Protein AF-A0ABD2IGC0-F1 (afdb_monomer_lite)

Foldseek 3Di:
DLVLLVVLCVVCVCQLDPPDPDPVSVVSNVVSLVVSQVVVCVVVVHDDDSVVSVVSVVVSVVVVVVVVVVVVCVVVVPDDPDDPPPPPDPDDD

Secondary structure (DSSP, 8-state):
-HHHHHHHHHHTHHHHS-S---HHHHHHHHHHHHHHHHHHHHHHT----HHHHHHHHHHHHHHHHHHHHHHHHHHHT-S--------------

InterPro domains:
  IPR044822 Myb/SANT-like DNA-binding domain 4 [PF13837] (19-75)

pLDDT: mean 82.92, std 15.6, range [43.78, 96.56]

Structure (mmCIF, N/CA/C/O backbone):
data_AF-A0ABD2IGC0-F1
#
_entry.id   AF-A0ABD2IGC0-F1
#
loop_
_atom_site.group_PDB
_atom_site.id
_atom_site.type_symbol
_atom_site.label_atom_id
_atom_site.label_alt_id
_atom_site.label_comp_id
_atom_site.label_asym_id
_atom_site.label_entity_id
_atom_site.label_seq_id
_atom_site.pdbx_PDB_ins_code
_atom_site.Cartn_x
_atom_site.Cartn_y
_atom_site.Cartn_z
_atom_site.occupancy
_atom_site.B_iso_or_equiv
_atom_site.auth_seq_id
_atom_site.auth_comp_id
_atom_site.auth_asym_id
_atom_site.auth_atom_id
_atom_site.pdbx_PDB_model_num
ATOM 1 N N . MET A 1 1 ? 3.315 -10.832 7.303 1.00 79.62 1 MET A N 1
ATOM 2 C CA . MET A 1 1 ? 2.933 -9.415 7.112 1.00 79.62 1 MET A CA 1
ATOM 3 C C . MET A 1 1 ? 3.066 -8.932 5.661 1.00 79.62 1 MET A C 1
ATOM 5 O O . MET A 1 1 ? 2.046 -8.639 5.060 1.00 79.62 1 MET A O 1
ATOM 9 N N . SER A 1 2 ? 4.261 -8.867 5.052 1.00 84.44 2 SER A N 1
ATOM 10 C CA . SER A 1 2 ? 4.463 -8.220 3.731 1.00 84.44 2 SER A CA 1
ATOM 11 C C . SER A 1 2 ? 3.601 -8.761 2.580 1.00 84.44 2 SER A C 1
ATOM 13 O O . SER A 1 2 ? 3.058 -7.982 1.802 1.00 84.44 2 SER A O 1
ATOM 15 N N . ARG A 1 3 ? 3.440 -10.089 2.483 1.00 90.12 3 ARG A N 1
ATOM 16 C CA . ARG A 1 3 ? 2.591 -10.728 1.462 1.00 90.12 3 ARG A CA 1
ATOM 17 C C . ARG A 1 3 ? 1.106 -10.406 1.656 1.00 90.12 3 ARG A C 1
ATOM 19 O O . ARG A 1 3 ? 0.433 -10.093 0.683 1.00 90.12 3 ARG A O 1
ATOM 26 N N . ALA A 1 4 ? 0.624 -10.444 2.898 1.00 91.25 4 ALA A N 1
ATOM 27 C CA . ALA A 1 4 ? -0.757 -10.103 3.239 1.00 91.25 4 ALA A CA 1
ATOM 28 C C . ALA A 1 4 ? -1.060 -8.627 2.946 1.00 91.25 4 ALA A C 1
ATOM 30 O O . ALA A 1 4 ? -2.072 -8.324 2.327 1.00 91.25 4 ALA A O 1
ATOM 31 N N . LEU A 1 5 ? -0.129 -7.721 3.277 1.00 92.94 5 LEU A N 1
ATOM 32 C CA . LEU A 1 5 ? -0.228 -6.306 2.910 1.00 92.94 5 LEU A CA 1
ATOM 33 C C . LEU A 1 5 ? -0.351 -6.132 1.389 1.00 92.94 5 LEU A C 1
ATOM 35 O O . LEU A 1 5 ? -1.250 -5.445 0.922 1.00 92.94 5 LEU A O 1
ATOM 39 N N . ALA A 1 6 ? 0.517 -6.781 0.608 1.00 93.69 6 ALA A N 1
ATOM 40 C CA . ALA A 1 6 ? 0.460 -6.696 -0.851 1.00 93.69 6 ALA A CA 1
ATOM 41 C C . ALA A 1 6 ? -0.845 -7.267 -1.435 1.00 93.69 6 ALA A C 1
ATOM 43 O O . ALA A 1 6 ? -1.365 -6.711 -2.401 1.00 93.69 6 ALA A O 1
ATOM 44 N N . GLN A 1 7 ? -1.376 -8.349 -0.856 1.00 94.31 7 GLN A N 1
ATOM 45 C CA . GLN A 1 7 ? -2.646 -8.939 -1.279 1.00 94.31 7 GLN A CA 1
ATOM 46 C C . GLN A 1 7 ? -3.821 -8.003 -0.978 1.00 94.31 7 GLN A C 1
ATOM 48 O O . GLN A 1 7 ? -4.540 -7.637 -1.896 1.00 94.31 7 GLN A O 1
ATOM 53 N N . LYS A 1 8 ? -3.944 -7.506 0.256 1.00 94.12 8 LYS A N 1
ATOM 54 C CA . LYS A 1 8 ? -5.020 -6.577 0.635 1.00 94.12 8 LYS A CA 1
ATOM 55 C C . LYS A 1 8 ? -4.985 -5.276 -0.169 1.00 94.12 8 LYS A C 1
ATOM 57 O O . LYS A 1 8 ? -6.033 -4.761 -0.547 1.00 94.12 8 LYS A O 1
ATOM 62 N N . VAL A 1 9 ? -3.790 -4.760 -0.477 1.00 94.12 9 VAL A N 1
ATOM 63 C CA . VAL A 1 9 ? -3.635 -3.590 -1.360 1.00 94.12 9 VAL A CA 1
ATOM 64 C C . VAL A 1 9 ? -4.107 -3.889 -2.785 1.00 94.12 9 VAL A C 1
ATOM 66 O O . VAL A 1 9 ? -4.664 -3.009 -3.433 1.00 94.12 9 VAL A O 1
ATOM 69 N N . ARG A 1 10 ? -3.889 -5.110 -3.287 1.00 93.62 10 ARG A N 1
ATOM 70 C CA . ARG A 1 10 ? -4.401 -5.538 -4.595 1.00 93.62 10 ARG A CA 1
ATOM 71 C C . ARG A 1 10 ? -5.925 -5.639 -4.584 1.00 93.62 10 ARG A C 1
ATOM 73 O O . ARG A 1 10 ? -6.552 -5.144 -5.512 1.00 93.62 10 ARG A O 1
ATOM 80 N N . ASP A 1 11 ? -6.492 -6.230 -3.539 1.00 94.38 11 ASP A N 1
ATOM 81 C CA . ASP A 1 11 ? -7.937 -6.445 -3.424 1.00 94.38 11 ASP A CA 1
ATOM 82 C C . ASP A 1 11 ? -8.704 -5.115 -3.295 1.00 94.38 11 ASP A C 1
ATOM 84 O O . ASP A 1 11 ? -9.819 -4.997 -3.785 1.00 94.38 11 ASP A O 1
ATOM 88 N N . ASN A 1 12 ? -8.073 -4.085 -2.716 1.00 92.31 12 ASN A N 1
ATOM 89 C CA . ASN A 1 12 ? -8.644 -2.744 -2.535 1.00 92.31 12 ASN A CA 1
ATOM 90 C C . ASN A 1 12 ? -8.018 -1.693 -3.472 1.00 92.31 12 ASN A C 1
ATOM 92 O O . ASN A 1 12 ? -8.014 -0.497 -3.167 1.00 92.31 12 ASN A O 1
ATOM 96 N N . TYR A 1 13 ? -7.425 -2.115 -4.594 1.00 91.81 13 TYR A N 1
ATOM 97 C CA . TYR A 1 13 ? -6.589 -1.234 -5.417 1.00 91.81 13 TYR A CA 1
ATOM 98 C C . TYR A 1 13 ? -7.337 0.006 -5.918 1.00 91.81 13 TYR A C 1
ATOM 100 O O . TYR A 1 13 ? -6.789 1.107 -5.875 1.00 91.81 13 TYR A O 1
ATOM 108 N N . GLU A 1 14 ? -8.585 -0.158 -6.357 1.00 90.06 14 GLU A N 1
ATOM 109 C CA . GLU A 1 14 ? -9.401 0.937 -6.889 1.00 90.06 14 GLU A CA 1
ATOM 110 C C . GLU A 1 14 ? -9.779 1.972 -5.832 1.00 90.06 14 GLU A C 1
ATOM 112 O O . GLU A 1 14 ? -9.896 3.145 -6.163 1.00 90.06 14 GLU A O 1
ATOM 117 N N . GLU A 1 15 ? -9.929 1.572 -4.568 1.00 89.25 15 GLU A N 1
ATOM 118 C CA . GLU A 1 15 ? -10.241 2.487 -3.464 1.00 89.25 15 GLU A CA 1
ATOM 119 C C . GLU A 1 15 ? -8.995 3.198 -2.930 1.00 89.25 15 GLU A C 1
ATOM 121 O O . GLU A 1 15 ? -9.046 4.368 -2.540 1.00 89.25 15 GLU A O 1
ATOM 126 N N . LEU A 1 16 ? -7.852 2.507 -2.949 1.00 91.19 16 LEU A N 1
ATOM 127 C CA . LEU A 1 16 ? -6.567 3.041 -2.503 1.00 91.19 16 LEU A CA 1
ATOM 128 C C . LEU A 1 16 ? -5.940 3.978 -3.541 1.00 91.19 16 LEU A C 1
ATOM 130 O O . LEU A 1 16 ? -5.361 5.002 -3.164 1.00 91.19 16 LEU A O 1
ATOM 134 N N . PHE A 1 17 ? -6.068 3.638 -4.828 1.00 90.00 17 PHE A N 1
ATOM 135 C CA . PHE A 1 17 ? -5.533 4.384 -5.970 1.00 90.00 17 PHE A CA 1
ATOM 136 C C . PHE A 1 17 ? -6.576 4.670 -7.074 1.00 90.00 17 PHE A C 1
ATOM 138 O O . PHE A 1 17 ? -6.355 4.298 -8.231 1.00 90.00 17 PHE A O 1
ATOM 145 N N . PRO A 1 18 ? -7.696 5.350 -6.771 1.00 82.62 18 PRO A N 1
ATOM 146 C CA . PRO A 1 18 ? -8.672 5.682 -7.803 1.00 82.62 18 PRO A CA 1
ATOM 147 C C . PRO A 1 18 ? -8.119 6.647 -8.874 1.00 82.62 18 PRO A C 1
ATOM 149 O O . PRO A 1 18 ? -7.153 7.382 -8.664 1.00 82.62 18 PRO A O 1
ATOM 152 N N . GLN A 1 19 ? -8.751 6.667 -10.049 1.00 82.31 19 GLN A N 1
ATOM 153 C CA . GLN A 1 19 ? -8.304 7.493 -11.182 1.00 82.31 19 GLN A CA 1
ATOM 154 C C . GLN A 1 19 ? -8.802 8.953 -11.128 1.00 82.31 19 GLN A C 1
ATOM 156 O O . GLN A 1 19 ? -8.200 9.828 -11.754 1.00 82.31 19 GLN A O 1
ATOM 161 N N . SER A 1 20 ? -9.883 9.232 -10.388 1.00 80.56 20 SER A N 1
ATOM 162 C CA . SER A 1 20 ? -10.463 10.581 -10.249 1.00 80.56 20 SER A CA 1
ATOM 163 C C . SER A 1 20 ? -9.720 11.427 -9.204 1.00 80.56 20 SER A C 1
ATOM 165 O O . SER A 1 20 ? -9.221 10.907 -8.211 1.00 80.56 20 SER A O 1
ATOM 167 N N . LYS A 1 21 ? -9.674 12.752 -9.410 1.00 76.19 21 LYS A N 1
ATOM 168 C CA . LYS A 1 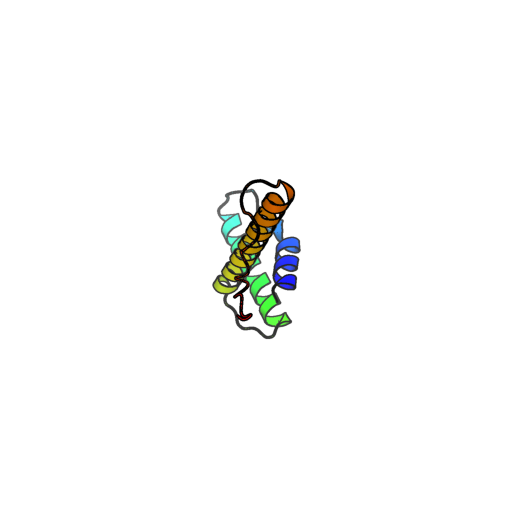21 ? -8.988 13.731 -8.537 1.00 76.19 21 LYS A CA 1
ATOM 169 C C . LYS A 1 21 ? -9.931 14.517 -7.613 1.00 76.19 21 LYS A C 1
ATOM 171 O O . LYS A 1 21 ? -9.563 15.577 -7.111 1.00 76.19 21 LYS A O 1
ATOM 176 N N . 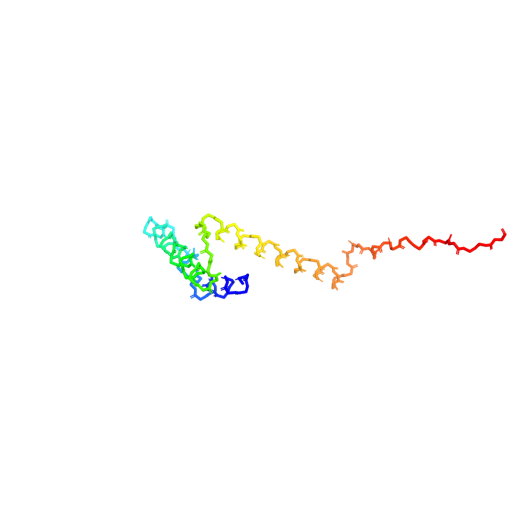GLU A 1 22 ? -11.155 14.048 -7.408 1.00 85.00 22 GLU A N 1
ATOM 177 C CA . GLU A 1 22 ? -12.153 14.755 -6.598 1.00 85.00 22 GLU A CA 1
ATOM 178 C C . GLU A 1 22 ? -11.792 14.828 -5.100 1.00 85.00 22 GLU A C 1
ATOM 180 O O . GLU A 1 22 ? -11.118 13.970 -4.543 1.00 85.00 22 GLU A O 1
ATOM 185 N N . ALA A 1 23 ? -12.309 15.816 -4.369 1.00 77.62 23 ALA A N 1
ATOM 186 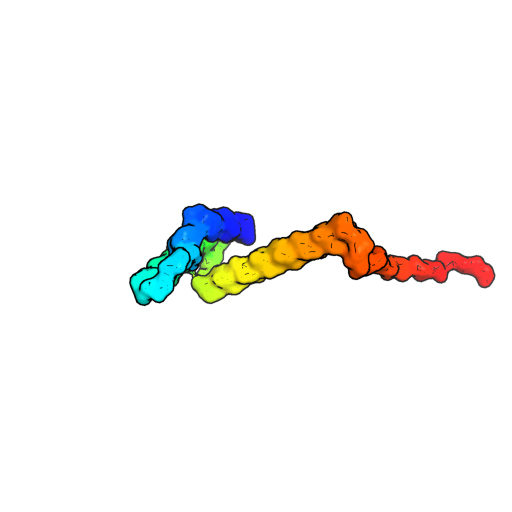C CA . ALA A 1 23 ? -12.097 15.879 -2.916 1.00 77.62 23 ALA A CA 1
ATOM 187 C C . ALA A 1 23 ? -12.768 14.713 -2.153 1.00 77.62 23 ALA A C 1
ATOM 189 O O . ALA A 1 23 ? -12.339 14.336 -1.065 1.00 77.62 23 ALA A O 1
ATOM 190 N N . ALA A 1 24 ? -13.823 14.107 -2.710 1.00 80.75 24 ALA A N 1
ATOM 191 C CA . ALA A 1 24 ? -14.421 12.895 -2.149 1.00 80.75 24 ALA A CA 1
ATOM 192 C C . ALA A 1 24 ? -13.456 11.695 -2.196 1.00 80.75 24 ALA A C 1
ATOM 194 O O . ALA A 1 24 ? -13.535 10.814 -1.342 1.00 80.75 24 ALA A O 1
ATOM 195 N N . PHE A 1 25 ? -12.519 11.691 -3.145 1.00 80.94 25 PHE A N 1
ATOM 196 C CA . PHE A 1 25 ? -11.536 10.629 -3.323 1.00 80.94 25 PHE A CA 1
ATOM 197 C C . PHE A 1 25 ? -10.517 10.582 -2.186 1.00 80.94 25 PHE A C 1
ATOM 199 O O . PHE A 1 25 ? -10.216 9.501 -1.686 1.00 80.94 25 PHE A O 1
ATOM 206 N N . SER A 1 26 ? -10.014 11.737 -1.738 1.00 82.19 26 SER A N 1
ATOM 207 C CA . SER A 1 26 ? -8.961 11.764 -0.716 1.00 82.19 26 SER A CA 1
ATOM 208 C C . SER A 1 26 ? -9.465 11.163 0.593 1.00 82.19 26 SER A C 1
ATOM 210 O O . SER A 1 26 ? -8.751 10.397 1.236 1.00 82.19 26 SER A O 1
ATOM 212 N N . ARG A 1 27 ? -10.738 11.422 0.917 1.00 87.69 27 ARG A N 1
ATOM 213 C CA . ARG A 1 27 ? -11.442 10.816 2.051 1.00 87.69 27 ARG A CA 1
ATOM 214 C C . ARG A 1 27 ? -11.609 9.306 1.895 1.00 87.69 27 ARG A C 1
ATOM 216 O O . ARG A 1 27 ? -11.290 8.582 2.828 1.00 87.69 27 ARG A O 1
ATOM 223 N N . ARG A 1 28 ? -12.046 8.821 0.725 1.00 87.62 28 ARG A N 1
ATOM 224 C CA . ARG A 1 28 ? -12.200 7.373 0.470 1.00 87.62 28 ARG A CA 1
ATOM 225 C C . ARG A 1 28 ? -10.871 6.630 0.575 1.00 87.62 28 ARG A C 1
ATOM 227 O O . ARG A 1 28 ? -10.795 5.636 1.284 1.00 87.62 28 ARG A O 1
ATOM 234 N N . SER A 1 29 ? -9.817 7.154 -0.051 1.00 90.12 29 SER A N 1
ATOM 235 C CA . SER A 1 29 ? -8.476 6.564 0.030 1.00 90.12 29 SER A CA 1
ATOM 236 C C . SER A 1 29 ? -7.971 6.542 1.475 1.00 90.12 29 SER A C 1
ATOM 238 O O . SER A 1 29 ? -7.449 5.528 1.932 1.00 90.12 29 SER A O 1
ATOM 240 N N . GLN A 1 30 ? -8.178 7.622 2.237 1.00 91.69 30 GLN A N 1
ATOM 241 C CA . GLN A 1 30 ? -7.827 7.659 3.657 1.00 91.69 30 GLN A CA 1
ATOM 242 C C . GLN A 1 30 ? -8.583 6.595 4.467 1.00 91.69 30 GLN A C 1
ATOM 244 O O . GLN A 1 30 ? -7.958 5.857 5.225 1.00 91.69 30 GLN A O 1
ATOM 249 N N . SER A 1 31 ? -9.898 6.463 4.273 1.00 93.56 31 SER A N 1
ATOM 250 C CA . SER A 1 31 ? -10.699 5.419 4.924 1.00 93.56 31 SER A CA 1
ATOM 251 C C . SER A 1 31 ? -10.234 4.009 4.549 1.00 93.56 31 SER A C 1
ATOM 253 O O . SER A 1 31 ? -10.087 3.167 5.431 1.00 93.56 31 SER A O 1
ATOM 255 N N . ALA A 1 32 ? -9.922 3.763 3.275 1.00 94.62 32 ALA A N 1
ATOM 256 C CA . ALA A 1 32 ? -9.408 2.476 2.813 1.00 94.62 32 ALA A CA 1
ATOM 257 C C . ALA A 1 32 ? -8.058 2.129 3.468 1.00 94.62 32 ALA A C 1
ATOM 259 O O . ALA A 1 32 ? -7.850 1.003 3.921 1.00 94.62 32 ALA A O 1
ATOM 260 N N . TRP A 1 33 ? -7.152 3.103 3.605 1.00 96.19 33 TRP A N 1
ATOM 261 C CA . TRP A 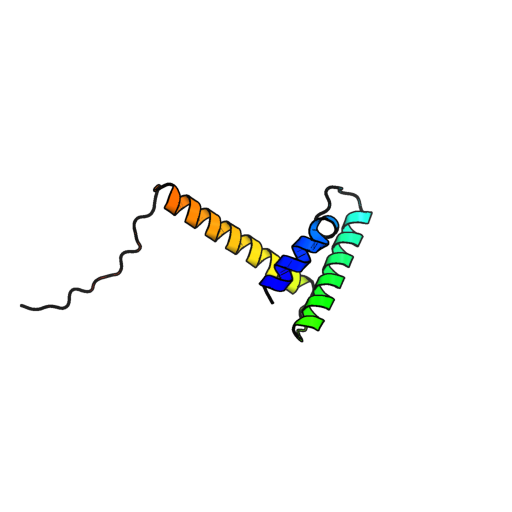1 33 ? -5.883 2.909 4.315 1.00 96.19 33 TRP A CA 1
ATOM 262 C C . TRP A 1 33 ? -6.067 2.640 5.811 1.00 96.19 33 TRP A C 1
ATOM 264 O O . TRP A 1 33 ? -5.349 1.802 6.369 1.00 96.19 33 TRP A O 1
ATOM 274 N N . ALA A 1 34 ? -7.013 3.319 6.459 1.00 95.81 34 ALA A N 1
ATOM 275 C CA . ALA A 1 34 ? -7.337 3.089 7.862 1.00 95.81 34 ALA A CA 1
ATOM 276 C C . ALA A 1 34 ? -7.887 1.668 8.083 1.00 95.81 34 ALA A C 1
ATOM 278 O O . ALA A 1 34 ? -7.383 0.947 8.948 1.00 95.81 34 ALA A O 1
ATOM 279 N N . ASN A 1 35 ? -8.838 1.235 7.249 1.00 95.75 35 ASN A N 1
ATOM 280 C CA . ASN A 1 35 ? -9.412 -0.114 7.290 1.00 95.75 35 ASN A CA 1
ATOM 281 C C . ASN A 1 35 ? -8.336 -1.182 7.084 1.00 95.75 35 ASN A C 1
ATOM 283 O O . ASN A 1 35 ? -8.171 -2.071 7.918 1.00 95.75 35 ASN A O 1
ATOM 287 N N . LEU A 1 36 ? -7.521 -1.029 6.038 1.00 95.88 36 LEU A N 1
ATOM 288 C CA . LEU A 1 36 ? -6.436 -1.957 5.738 1.00 95.88 36 LEU A CA 1
ATOM 289 C C . LEU A 1 36 ? -5.434 -2.057 6.898 1.00 95.88 36 LEU A C 1
ATOM 291 O O . LEU A 1 36 ? -4.951 -3.143 7.218 1.00 95.88 36 LEU A O 1
ATOM 295 N N . THR A 1 37 ? -5.111 -0.931 7.540 1.00 96.31 37 THR A N 1
ATOM 296 C CA . THR A 1 37 ? -4.200 -0.906 8.694 1.00 96.31 37 THR A CA 1
ATOM 297 C C . THR A 1 37 ? -4.798 -1.651 9.886 1.00 96.31 37 THR A C 1
ATOM 299 O O . THR A 1 37 ? -4.091 -2.432 10.522 1.00 96.31 37 THR A O 1
ATOM 302 N N . SER A 1 38 ? -6.089 -1.450 10.160 1.00 96.19 38 SER A N 1
ATOM 303 C CA . SER A 1 38 ? -6.818 -2.162 11.214 1.00 96.19 38 SER A CA 1
ATOM 304 C C . SER A 1 38 ? -6.808 -3.675 10.982 1.00 96.19 38 SER A C 1
ATOM 306 O O . SER A 1 38 ? -6.429 -4.436 11.870 1.00 96.19 38 SER A O 1
ATOM 308 N N . GLU A 1 39 ? -7.116 -4.116 9.761 1.00 95.31 39 GLU A N 1
ATOM 309 C CA . GLU A 1 39 ? -7.111 -5.535 9.399 1.00 95.31 39 GLU A CA 1
ATOM 310 C C . GLU A 1 39 ? -5.731 -6.175 9.551 1.00 95.31 39 GLU A C 1
ATOM 312 O O . GLU A 1 39 ? -5.610 -7.267 10.096 1.00 95.31 39 GLU A O 1
ATOM 317 N N . ILE A 1 40 ? -4.677 -5.493 9.096 1.00 94.19 40 ILE A N 1
ATOM 318 C CA . ILE A 1 40 ? -3.301 -5.980 9.238 1.00 94.19 40 ILE A CA 1
ATOM 319 C C . ILE A 1 40 ? -2.896 -6.059 10.713 1.00 94.19 40 ILE A C 1
ATOM 321 O O . ILE A 1 40 ? -2.239 -7.015 11.122 1.00 94.19 40 ILE A O 1
ATOM 325 N N . ASN A 1 41 ? -3.278 -5.072 11.519 1.00 95.50 41 ASN A N 1
ATOM 326 C CA . ASN A 1 41 ? -3.016 -5.092 12.952 1.00 95.50 41 ASN A CA 1
ATOM 327 C C . ASN A 1 41 ? -3.735 -6.259 13.639 1.00 95.50 41 ASN A C 1
ATOM 329 O O . ASN A 1 41 ? -3.102 -6.972 14.416 1.00 95.50 41 ASN A O 1
ATOM 333 N N . ALA A 1 42 ? -5.001 -6.504 13.295 1.00 95.00 42 ALA A N 1
ATOM 334 C CA . ALA A 1 42 ? -5.778 -7.628 13.812 1.00 95.00 42 ALA A CA 1
ATOM 335 C C . ALA A 1 42 ? -5.199 -8.989 13.385 1.00 95.00 42 ALA A C 1
ATOM 337 O O . ALA A 1 42 ? -5.060 -9.884 14.212 1.00 95.00 42 ALA A O 1
ATOM 338 N N . GLU A 1 43 ? -4.811 -9.136 12.116 1.00 94.19 43 GLU A N 1
ATOM 339 C CA . GLU A 1 43 ? -4.280 -10.390 11.565 1.00 94.19 43 GLU A CA 1
ATOM 340 C C . GLU A 1 43 ? -2.908 -10.757 12.152 1.00 94.19 43 GLU A C 1
ATOM 342 O O . GLU A 1 43 ? -2.626 -11.928 12.397 1.00 94.19 43 GLU A O 1
ATOM 347 N N . PHE A 1 44 ? -2.044 -9.765 12.387 1.00 93.19 44 PHE A N 1
ATOM 348 C CA . PHE A 1 44 ? -0.662 -9.989 12.828 1.00 93.19 44 PHE A CA 1
ATOM 349 C C . PHE A 1 44 ? -0.407 -9.630 14.296 1.00 93.19 44 PHE A C 1
ATOM 351 O O . PHE A 1 44 ? 0.756 -9.597 14.702 1.00 93.19 44 PHE A O 1
ATOM 358 N N . GLY A 1 45 ? -1.443 -9.303 15.077 1.00 92.44 45 GLY A N 1
ATOM 359 C CA . GLY A 1 45 ? -1.288 -8.825 16.458 1.00 92.44 45 GLY A CA 1
ATOM 360 C C . GLY A 1 45 ? -0.355 -7.613 16.561 1.00 92.44 45 GLY A C 1
ATOM 361 O O . GLY A 1 45 ? 0.455 -7.514 17.479 1.00 92.44 45 GLY A O 1
ATOM 362 N N . SER A 1 46 ? -0.390 -6.740 15.554 1.00 90.19 46 SER A N 1
ATOM 363 C CA . SER A 1 46 ? 0.494 -5.580 15.428 1.00 90.19 46 SER A CA 1
ATOM 364 C C . SER A 1 46 ? -0.222 -4.295 15.837 1.00 90.19 46 SER A C 1
ATOM 366 O O . SER A 1 46 ? -1.445 -4.230 15.847 1.00 90.19 46 SER A O 1
ATOM 368 N N . SER A 1 47 ? 0.554 -3.249 16.118 1.00 93.75 47 SER A N 1
ATOM 369 C CA . SER A 1 47 ? 0.034 -1.921 16.474 1.00 93.75 47 SER A CA 1
ATOM 370 C C . SER A 1 47 ? 0.679 -0.841 15.609 1.00 93.75 47 SER A C 1
ATOM 372 O O . SER A 1 47 ? 1.219 0.142 16.115 1.00 93.75 47 SER A O 1
ATOM 374 N N . ILE A 1 48 ? 0.708 -1.055 14.290 1.00 94.25 48 ILE A N 1
ATOM 375 C CA . ILE A 1 48 ? 1.286 -0.079 13.364 1.00 94.25 48 ILE A CA 1
ATOM 376 C C . ILE A 1 48 ? 0.288 1.033 13.044 1.00 94.25 48 ILE A C 1
ATOM 378 O O . ILE A 1 48 ? -0.912 0.804 12.906 1.00 94.25 48 ILE A O 1
ATOM 382 N N . SER A 1 49 ? 0.804 2.247 12.888 1.00 96.56 49 SER A N 1
ATOM 383 C CA . SER A 1 49 ? 0.035 3.386 12.389 1.00 96.56 49 SER A CA 1
ATOM 384 C C . SER A 1 49 ? -0.204 3.291 10.881 1.00 96.56 49 SER A C 1
ATOM 386 O O . SER A 1 49 ? 0.550 2.644 10.148 1.00 96.56 49 SER A O 1
ATOM 388 N N . GLU A 1 50 ? -1.203 4.029 10.392 1.00 95.31 50 GLU A N 1
ATOM 389 C CA . GLU A 1 50 ? -1.486 4.151 8.957 1.00 95.31 50 GLU A CA 1
ATOM 390 C C . GLU A 1 50 ? -0.252 4.632 8.173 1.00 95.31 50 GLU A C 1
ATOM 392 O O . GLU A 1 50 ? 0.066 4.109 7.104 1.00 95.31 50 GLU A O 1
ATOM 397 N N . LYS A 1 51 ? 0.507 5.584 8.736 1.00 95.88 51 LYS A N 1
ATOM 398 C CA . LYS A 1 51 ? 1.756 6.081 8.145 1.00 95.88 51 LYS A CA 1
ATOM 399 C C . LYS A 1 51 ? 2.775 4.955 7.956 1.00 95.88 51 LYS A C 1
ATOM 401 O O . LYS A 1 51 ? 3.315 4.798 6.865 1.00 95.88 51 LYS A O 1
ATOM 406 N N . GLN A 1 52 ? 2.995 4.140 8.987 1.00 95.62 52 GLN A N 1
ATOM 407 C CA . GLN A 1 52 ? 3.909 2.995 8.915 1.00 95.62 52 GLN A CA 1
ATOM 408 C C . GLN A 1 52 ? 3.414 1.931 7.928 1.00 95.62 52 GLN A C 1
ATOM 410 O O . GLN A 1 52 ? 4.222 1.303 7.243 1.00 95.62 52 GLN A O 1
ATOM 415 N N . CYS A 1 53 ? 2.097 1.737 7.821 1.00 95.50 53 CYS A N 1
ATOM 416 C CA . CYS A 1 53 ? 1.493 0.846 6.834 1.00 95.50 53 CYS A CA 1
ATOM 417 C C . CYS A 1 53 ? 1.805 1.310 5.400 1.00 95.50 53 CYS A C 1
ATOM 419 O O . CYS A 1 53 ? 2.329 0.542 4.586 1.00 95.50 53 CYS A O 1
ATOM 421 N N . LYS A 1 54 ? 1.592 2.602 5.119 1.00 95.44 54 LYS A N 1
ATOM 422 C CA . LYS A 1 54 ? 1.922 3.236 3.833 1.00 95.44 54 LYS A CA 1
ATOM 423 C C . LYS A 1 54 ? 3.417 3.173 3.518 1.00 95.44 54 LYS A C 1
ATOM 425 O O . LYS A 1 54 ? 3.788 2.856 2.389 1.00 95.44 54 LYS A O 1
ATOM 430 N N . GLU A 1 55 ? 4.282 3.427 4.498 1.00 96.19 55 GLU A N 1
ATOM 431 C CA . GLU A 1 55 ? 5.740 3.320 4.341 1.00 96.19 55 GLU A CA 1
ATOM 432 C C . GLU A 1 55 ? 6.175 1.885 4.017 1.00 96.19 55 GLU A C 1
ATOM 434 O O . GLU A 1 55 ? 6.981 1.669 3.110 1.00 96.19 55 GLU A O 1
ATOM 439 N N . LYS A 1 56 ? 5.601 0.883 4.696 1.00 95.06 56 LYS A N 1
ATOM 440 C CA . LYS A 1 56 ? 5.846 -0.533 4.384 1.00 95.06 56 LYS A CA 1
ATOM 441 C C . LYS A 1 56 ? 5.437 -0.863 2.951 1.00 95.06 56 LYS A C 1
ATOM 443 O O . LYS A 1 56 ? 6.227 -1.472 2.232 1.00 95.06 56 LYS A O 1
ATOM 448 N N . TRP A 1 57 ? 4.256 -0.427 2.511 1.00 95.81 57 TRP A N 1
ATOM 449 C CA . TRP A 1 57 ? 3.825 -0.591 1.120 1.00 95.81 57 TRP A CA 1
ATOM 450 C C . TRP A 1 57 ? 4.788 0.081 0.131 1.00 95.81 57 TRP A C 1
ATOM 452 O O . TRP A 1 57 ? 5.200 -0.536 -0.854 1.00 95.81 57 TRP A O 1
ATOM 462 N N . HIS A 1 58 ? 5.199 1.322 0.406 1.00 95.25 58 HIS A N 1
ATOM 463 C CA . HIS A 1 58 ? 6.149 2.049 -0.433 1.00 95.25 58 HIS A CA 1
ATOM 464 C C . HIS A 1 58 ? 7.473 1.289 -0.584 1.00 95.25 58 HIS A C 1
ATOM 466 O O . HIS A 1 58 ? 7.975 1.127 -1.699 1.00 95.25 58 HIS A O 1
ATOM 472 N N . ASN A 1 59 ? 8.004 0.766 0.522 1.00 94.75 59 ASN A N 1
ATOM 473 C CA . ASN A 1 59 ? 9.229 -0.025 0.521 1.00 94.75 59 ASN A CA 1
ATOM 474 C C . ASN A 1 59 ? 9.068 -1.325 -0.274 1.00 94.75 59 ASN A C 1
ATOM 476 O O . ASN A 1 59 ? 9.942 -1.642 -1.076 1.00 94.75 59 ASN A O 1
ATOM 480 N N . LEU A 1 60 ? 7.938 -2.029 -0.139 1.00 93.69 60 LEU A N 1
ATOM 481 C CA . LEU A 1 60 ? 7.653 -3.231 -0.934 1.00 93.69 60 LEU A CA 1
ATOM 482 C C . LEU A 1 60 ? 7.641 -2.930 -2.435 1.00 93.69 60 LEU A C 1
ATOM 484 O O . LEU A 1 60 ? 8.305 -3.618 -3.209 1.00 93.69 60 LEU A O 1
ATOM 488 N N . LYS A 1 61 ? 6.950 -1.862 -2.846 1.00 93.69 61 LYS A N 1
ATOM 489 C CA . LYS A 1 61 ? 6.904 -1.434 -4.250 1.00 93.69 61 LYS A CA 1
ATOM 490 C C . LYS A 1 61 ? 8.293 -1.063 -4.776 1.00 93.69 61 LYS A C 1
ATOM 492 O O . LYS A 1 61 ? 8.637 -1.399 -5.909 1.00 93.69 61 LYS A O 1
ATOM 497 N N . LYS A 1 62 ? 9.094 -0.364 -3.966 1.00 93.81 62 LYS A N 1
ATOM 498 C CA . LYS A 1 62 ? 10.459 0.041 -4.323 1.00 93.81 62 LYS A CA 1
ATOM 499 C C . LYS A 1 62 ? 11.378 -1.168 -4.497 1.00 93.81 62 LYS A C 1
ATOM 501 O O . LYS A 1 62 ? 12.097 -1.224 -5.492 1.00 93.81 62 LYS A O 1
ATOM 506 N N . THR A 1 63 ? 11.331 -2.124 -3.571 1.00 92.62 63 THR A N 1
ATOM 507 C CA . THR A 1 63 ? 12.109 -3.367 -3.646 1.00 92.62 63 THR A CA 1
ATOM 508 C C . THR A 1 63 ? 11.726 -4.176 -4.879 1.00 92.62 63 THR A C 1
ATOM 510 O O . THR A 1 63 ? 12.602 -4.467 -5.684 1.00 92.62 63 THR A O 1
ATOM 513 N N . ALA A 1 64 ? 10.430 -4.399 -5.120 1.00 90.00 64 ALA A N 1
ATOM 514 C CA . ALA A 1 64 ? 9.963 -5.131 -6.299 1.00 90.00 64 ALA A CA 1
ATOM 515 C C . ALA A 1 64 ? 10.398 -4.469 -7.620 1.00 90.00 64 ALA A C 1
ATOM 517 O O . ALA A 1 64 ? 10.809 -5.140 -8.564 1.00 90.00 64 ALA A O 1
ATOM 518 N N . LYS A 1 65 ? 10.358 -3.129 -7.697 1.00 89.75 65 LYS A N 1
ATOM 519 C CA . LYS A 1 65 ? 10.845 -2.394 -8.875 1.00 89.75 65 LYS A CA 1
ATOM 520 C C . LYS A 1 65 ? 12.353 -2.565 -9.074 1.00 89.75 65 LYS A C 1
ATOM 522 O O . LYS A 1 65 ? 12.799 -2.662 -10.214 1.00 89.75 65 LYS A O 1
ATOM 527 N N . ARG A 1 66 ? 13.130 -2.561 -7.988 1.00 90.38 66 ARG A N 1
ATOM 528 C CA . ARG A 1 66 ? 14.581 -2.765 -8.038 1.00 90.38 66 ARG A CA 1
ATOM 529 C C . ARG A 1 66 ? 14.920 -4.177 -8.502 1.00 90.38 66 ARG A C 1
ATOM 531 O O . ARG A 1 66 ? 15.705 -4.306 -9.427 1.00 90.38 66 ARG A O 1
ATOM 538 N N . GLU A 1 67 ? 14.292 -5.191 -7.917 1.00 87.88 67 GLU A N 1
ATOM 539 C CA . GLU A 1 67 ? 14.480 -6.595 -8.302 1.00 87.88 67 GLU A CA 1
ATOM 540 C C . GLU A 1 67 ? 14.142 -6.806 -9.777 1.00 87.88 67 GLU A C 1
ATOM 542 O O . GLU A 1 67 ? 14.947 -7.361 -10.516 1.00 87.88 67 GLU A O 1
ATOM 547 N N . ASN A 1 68 ? 13.021 -6.249 -10.248 1.00 86.69 68 ASN A N 1
ATOM 548 C CA . ASN A 1 68 ? 12.669 -6.307 -11.664 1.00 86.69 68 ASN A CA 1
ATOM 549 C C . ASN A 1 68 ? 13.718 -5.613 -12.548 1.00 86.69 68 ASN A C 1
ATOM 551 O O . ASN A 1 68 ? 14.099 -6.146 -13.584 1.00 86.69 68 ASN A O 1
ATOM 555 N N . ALA A 1 69 ? 14.211 -4.436 -12.153 1.00 84.75 69 ALA A N 1
ATOM 556 C CA . ALA A 1 69 ? 15.247 -3.735 -12.906 1.00 84.75 69 ALA A CA 1
ATOM 557 C C . ALA A 1 69 ? 16.569 -4.521 -12.944 1.00 84.75 69 ALA A C 1
ATOM 559 O O . ALA A 1 69 ? 17.192 -4.600 -14.004 1.00 84.75 69 ALA A O 1
ATOM 560 N N . ASP A 1 70 ? 16.967 -5.124 -11.822 1.00 82.06 70 ASP A N 1
ATOM 561 C CA . ASP A 1 70 ? 18.155 -5.970 -11.718 1.00 82.06 70 ASP A CA 1
ATOM 562 C C . ASP A 1 70 ? 17.994 -7.226 -12.596 1.00 82.06 70 ASP A C 1
ATOM 564 O O . ASP A 1 70 ? 18.871 -7.521 -13.406 1.00 82.06 70 ASP A O 1
ATOM 568 N N . GLU A 1 71 ? 16.840 -7.900 -12.564 1.00 79.38 71 GLU A N 1
ATOM 569 C CA . GLU A 1 71 ? 16.514 -9.011 -13.472 1.00 79.38 71 GLU A CA 1
ATOM 570 C C . GLU A 1 71 ? 16.563 -8.596 -14.946 1.00 79.38 71 GLU A C 1
ATOM 572 O O . GLU A 1 71 ? 17.147 -9.297 -15.772 1.00 79.38 71 GLU A O 1
ATOM 577 N N . GLN A 1 72 ? 15.982 -7.446 -15.302 1.00 78.75 72 GLN A N 1
ATOM 578 C CA . GLN A 1 72 ? 16.032 -6.931 -16.671 1.00 78.75 72 GLN A CA 1
ATOM 579 C C . GLN A 1 72 ? 17.465 -6.639 -17.108 1.00 78.75 72 GLN A C 1
ATOM 581 O O . GLN A 1 72 ? 17.821 -6.910 -18.254 1.00 78.75 72 GLN A O 1
ATOM 586 N N . LYS A 1 73 ? 18.290 -6.106 -16.207 1.00 72.75 73 LYS A N 1
ATOM 587 C CA . LYS A 1 73 ? 19.704 -5.833 -16.449 1.00 72.75 73 LYS A CA 1
ATOM 588 C C . LYS A 1 73 ? 20.493 -7.126 -16.663 1.00 72.75 73 LYS A C 1
ATOM 590 O O . LYS A 1 73 ? 21.253 -7.210 -17.626 1.00 72.75 73 LYS A O 1
ATOM 595 N N . HIS A 1 74 ? 20.269 -8.137 -15.822 1.00 66.25 74 HIS A N 1
ATOM 596 C CA . HIS A 1 74 ? 20.863 -9.465 -15.973 1.00 66.25 74 HIS A CA 1
ATOM 597 C C . HIS A 1 74 ? 20.423 -10.135 -17.281 1.00 66.25 74 HIS A C 1
ATOM 599 O O . HIS A 1 74 ? 21.265 -10.628 -18.027 1.00 66.25 74 HIS A O 1
ATOM 605 N N . ARG A 1 75 ? 19.128 -10.073 -17.615 1.00 66.00 75 ARG A N 1
ATOM 606 C CA . ARG A 1 75 ? 18.561 -10.641 -18.848 1.00 66.00 75 ARG A CA 1
ATOM 607 C C . ARG A 1 75 ? 19.067 -9.953 -20.114 1.00 66.00 75 ARG A C 1
ATOM 609 O O . ARG A 1 75 ? 19.242 -10.606 -21.134 1.00 66.00 75 ARG A O 1
ATOM 616 N N . ARG A 1 76 ? 19.271 -8.635 -20.071 1.00 65.50 76 ARG A N 1
ATOM 617 C CA . ARG A 1 76 ? 19.724 -7.843 -21.226 1.00 65.50 76 ARG A CA 1
ATOM 618 C C . ARG A 1 76 ? 21.238 -7.889 -21.431 1.00 65.50 76 ARG A C 1
ATOM 620 O O . ARG A 1 76 ? 21.704 -7.352 -22.426 1.00 65.50 76 ARG A O 1
ATOM 627 N N . GLY A 1 77 ? 22.008 -8.499 -20.522 1.00 58.19 77 GLY A N 1
ATOM 628 C CA . GLY A 1 77 ? 23.466 -8.632 -20.653 1.00 58.19 77 GLY A CA 1
ATOM 629 C C . GLY A 1 77 ? 24.232 -7.301 -20.684 1.00 58.19 77 GLY A C 1
ATOM 630 O O . GLY A 1 77 ? 25.430 -7.278 -20.946 1.00 58.19 77 GLY A O 1
ATOM 631 N N . THR A 1 78 ? 23.570 -6.175 -20.415 1.00 64.56 78 THR A N 1
ATOM 632 C CA . THR A 1 78 ? 24.146 -4.834 -20.535 1.00 64.56 78 THR A CA 1
ATOM 633 C C . THR A 1 78 ? 24.496 -4.280 -19.157 1.00 64.56 78 THR A C 1
ATOM 635 O O . THR A 1 78 ? 23.669 -3.666 -18.483 1.00 64.56 78 THR A O 1
ATOM 638 N N . GLY A 1 79 ? 25.752 -4.462 -18.746 1.00 60.22 79 GLY A N 1
ATOM 639 C CA . GLY A 1 79 ? 26.428 -3.488 -17.880 1.00 60.22 79 GLY A CA 1
ATOM 640 C C . GLY A 1 79 ? 26.527 -3.823 -16.394 1.00 60.22 79 GLY A C 1
ATOM 641 O O . GLY A 1 79 ? 26.041 -3.080 -15.545 1.00 60.22 79 GLY A O 1
ATOM 642 N N . GLY A 1 80 ? 27.230 -4.892 -16.047 1.00 54.81 80 GLY A N 1
ATOM 643 C CA . GLY A 1 80 ? 27.732 -5.089 -14.691 1.00 54.81 80 GLY A CA 1
ATOM 644 C C . GLY A 1 80 ? 28.215 -6.510 -14.531 1.00 54.81 80 GLY A C 1
ATOM 645 O O . GLY A 1 80 ? 27.426 -7.373 -14.163 1.00 54.81 80 GLY A O 1
ATOM 646 N N . GLY A 1 81 ? 29.485 -6.745 -14.865 1.00 55.22 81 GLY A N 1
ATOM 647 C CA . GLY A 1 81 ? 30.126 -8.038 -14.653 1.00 55.22 81 GLY A CA 1
ATOM 648 C C . GLY A 1 81 ? 29.935 -8.536 -13.214 1.00 55.22 81 GLY A C 1
ATOM 649 O O . GLY A 1 81 ? 29.629 -7.742 -12.316 1.00 55.22 81 GLY A O 1
ATOM 650 N N . PRO A 1 82 ? 30.086 -9.849 -12.988 1.00 56.72 82 PRO A N 1
ATOM 651 C CA . PRO A 1 82 ? 29.851 -10.455 -11.685 1.00 56.72 82 PRO A CA 1
ATOM 652 C C . PRO A 1 82 ? 30.643 -9.729 -10.593 1.00 56.72 82 PRO A C 1
ATOM 654 O O . PRO A 1 82 ? 31.768 -9.274 -10.814 1.00 56.72 82 PRO A O 1
ATOM 657 N N . LYS A 1 83 ? 30.045 -9.618 -9.399 1.00 55.91 83 LYS A N 1
ATOM 658 C CA . LYS A 1 83 ? 30.726 -9.123 -8.198 1.00 55.91 83 LYS A CA 1
ATOM 659 C C . LYS A 1 83 ? 32.000 -9.959 -8.041 1.00 55.91 83 LYS A C 1
ATOM 661 O O . LYS A 1 83 ? 31.892 -11.164 -7.831 1.00 55.91 83 LYS A O 1
ATOM 666 N N . ARG A 1 84 ? 33.185 -9.352 -8.199 1.00 54.16 84 ARG A N 1
ATOM 667 C CA . ARG A 1 84 ? 34.465 -10.031 -7.955 1.00 54.16 84 ARG A CA 1
ATOM 668 C C . ARG A 1 84 ? 34.430 -10.547 -6.516 1.00 54.16 84 ARG A C 1
ATOM 670 O O . ARG A 1 84 ? 34.542 -9.766 -5.575 1.00 54.16 84 ARG A O 1
ATOM 677 N N . LEU A 1 85 ? 34.206 -11.847 -6.352 1.00 56.59 85 LEU A N 1
ATOM 678 C CA . LEU A 1 85 ? 34.565 -12.547 -5.132 1.00 56.59 85 LEU A CA 1
ATOM 679 C C . LEU A 1 85 ? 36.088 -12.475 -5.104 1.00 56.59 85 LEU A C 1
ATOM 681 O O . LEU A 1 85 ? 36.739 -12.984 -6.013 1.00 56.59 85 LEU A O 1
ATOM 685 N N . ALA A 1 86 ? 36.639 -11.728 -4.150 1.00 51.75 86 ALA A N 1
ATOM 686 C CA . ALA A 1 86 ? 38.069 -11.719 -3.911 1.00 51.75 86 ALA A CA 1
ATOM 687 C C . ALA A 1 86 ? 38.460 -13.149 -3.529 1.00 51.75 86 ALA A C 1
ATOM 689 O O . ALA A 1 86 ? 38.262 -13.573 -2.394 1.00 51.75 86 ALA A O 1
ATOM 690 N N . ILE A 1 87 ? 38.942 -13.911 -4.506 1.00 53.56 87 ILE A N 1
ATOM 691 C CA . ILE A 1 87 ? 39.684 -15.133 -4.247 1.00 53.56 87 ILE A CA 1
ATOM 692 C C . ILE A 1 87 ? 41.019 -14.624 -3.714 1.00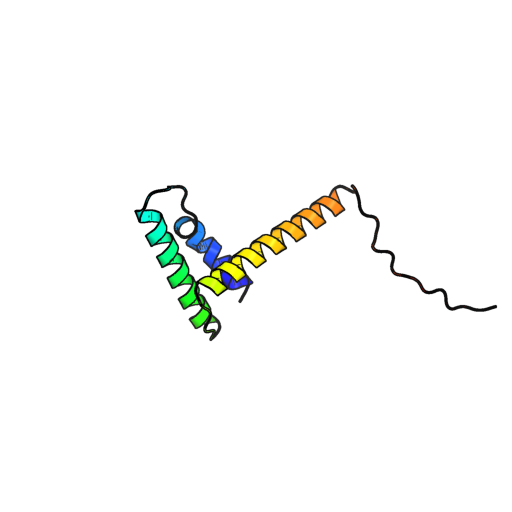 53.56 87 ILE A C 1
ATOM 694 O O . ILE A 1 87 ? 41.871 -14.175 -4.475 1.00 53.56 87 ILE A O 1
ATOM 698 N N . SER A 1 88 ? 41.145 -14.548 -2.393 1.00 54.75 88 SER A N 1
ATOM 699 C CA . SER A 1 88 ? 42.443 -14.386 -1.756 1.00 54.75 88 SER A CA 1
ATOM 700 C C . SER A 1 88 ? 43.240 -15.648 -2.068 1.00 54.75 88 SER A C 1
ATOM 702 O O . SER A 1 88 ? 42.971 -16.705 -1.494 1.00 54.75 88 SER A O 1
ATOM 704 N N . GLU A 1 89 ? 44.169 -15.549 -3.017 1.00 48.75 89 GLU A N 1
ATOM 705 C CA . GLU A 1 89 ? 45.213 -16.544 -3.231 1.00 48.75 89 GLU A CA 1
ATOM 706 C C . GLU A 1 89 ? 46.038 -16.671 -1.946 1.00 48.75 89 GLU A C 1
ATOM 708 O O . GLU 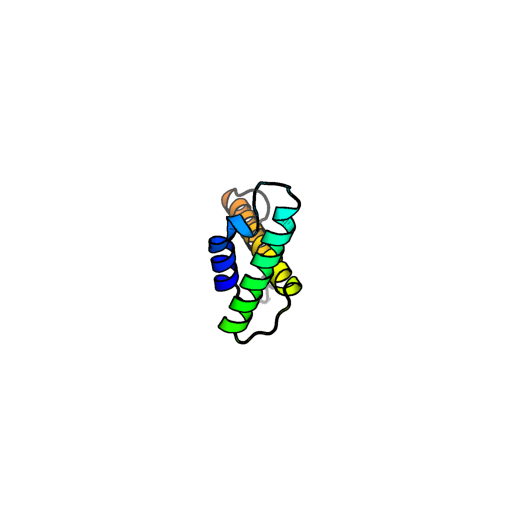A 1 89 ? 46.914 -15.864 -1.653 1.00 48.75 89 GLU A O 1
ATOM 713 N N . HIS A 1 90 ? 45.731 -17.699 -1.160 1.00 53.72 90 HIS A N 1
ATOM 714 C CA . HIS A 1 90 ? 46.663 -18.294 -0.216 1.00 53.72 90 HIS A CA 1
ATOM 715 C C . HIS A 1 90 ? 47.073 -19.660 -0.777 1.00 53.72 90 HIS A C 1
ATOM 717 O O . HIS A 1 90 ? 46.427 -20.667 -0.488 1.00 53.72 90 HIS A O 1
ATOM 723 N N . HIS A 1 91 ? 48.137 -19.694 -1.582 1.00 43.97 91 HIS A N 1
ATOM 724 C CA . HIS A 1 91 ? 49.060 -20.834 -1.641 1.00 43.97 91 HIS A CA 1
ATOM 725 C C . HIS A 1 91 ? 50.388 -20.407 -2.292 1.00 43.97 91 HIS A C 1
ATOM 727 O O . HIS A 1 91 ? 50.403 -19.998 -3.443 1.00 43.97 91 HIS A O 1
ATOM 733 N N . VAL A 1 92 ? 51.435 -20.231 -1.479 1.00 44.47 92 VAL A N 1
ATOM 734 C CA . VAL A 1 92 ? 52.604 -21.130 -1.336 1.00 44.47 92 VAL A CA 1
ATOM 735 C C . VAL A 1 92 ? 53.603 -21.020 -2.494 1.00 44.47 92 VAL A C 1
ATOM 737 O O . VAL A 1 92 ? 53.377 -21.554 -3.576 1.00 44.47 92 VAL A O 1
ATOM 740 N N . ALA A 1 93 ? 54.750 -20.410 -2.186 1.00 43.78 93 ALA A N 1
ATOM 741 C CA . ALA A 1 93 ? 56.080 -20.898 -2.545 1.00 43.78 93 ALA A CA 1
ATOM 742 C C . ALA A 1 93 ? 57.055 -20.491 -1.430 1.00 43.78 93 ALA A C 1
ATOM 744 O O . ALA A 1 93 ? 56.944 -19.331 -0.969 1.00 43.78 93 ALA A O 1
#

Organism: Heterodera schachtii (NCBI:txid97005)

Sequence (93 aa):
MSRALAQKVRDNYEELFPQSKEAAFSRRSQSAWANLTSEINAEFGSSISEKQCKEKWHNLKKTAKRENADEQKHRRGTGGGPKRLAISEHHVA

Radius of gyration: 20.99 Å; chains: 1; bounding box: 70×37×38 Å